Protein AF-A0A968NBU3-F1 (afdb_monomer)

Secondary structure (DSSP, 8-state):
-HHHHTTTPPPPPPPPGGG--SHHHHHHHHHHHHHHHHHHHHH--GGGGGS--S-TTTSHHHHTSSS-----HHHHHHHHHHHHHHHHHHHHHHHHHTT-------HHHHHHHH-

Sequence (115 aa):
TWFTVLRGAATPDMLEPADFADRTLIRSHWDTVEQQMREYLAALRDEMLFDKPFTEGEDKDLFFEDEDKDLFLWQVLLQVINHGTDHRAQLLRLLHDLGIETGPQDFIFYVYDNG

pLDDT: mean 89.49, std 9.75, range [60.88, 98.0]

Foldseek 3Di:
DLLCVLVVHADDDDDDVVQPPDPVSVVVVVVVVVVSVVVVVVPDDPVQQQPQSDDAQSCCVVPVDRDDPSDGNVVSVVVVVVVVLVVVVVVQVVCVVVVDDDDDDDCVVVVVVPD

Mean predicted aligned error: 4.89 Å

Structure (mmCIF, N/CA/C/O backbone):
data_AF-A0A968NBU3-F1
#
_entry.id   AF-A0A968NBU3-F1
#
loop_
_atom_site.group_PDB
_atom_site.id
_atom_site.type_symbol
_atom_site.label_atom_id
_atom_site.label_alt_id
_atom_site.label_comp_id
_atom_site.label_asym_id
_atom_site.label_entity_id
_atom_site.label_seq_id
_atom_site.pdbx_PDB_ins_code
_atom_site.Cartn_x
_atom_site.Cartn_y
_atom_site.Cartn_z
_atom_site.occupancy
_atom_site.B_iso_or_equiv
_atom_site.auth_seq_id
_atom_site.auth_comp_id
_atom_site.auth_asym_id
_atom_site.auth_atom_id
_atom_site.pdbx_PDB_model_num
ATOM 1 N N . THR A 1 1 ? -4.139 -0.934 -9.595 1.00 78.75 1 THR A N 1
ATOM 2 C CA . THR A 1 1 ? -3.458 -0.564 -8.336 1.00 78.75 1 THR A CA 1
ATOM 3 C C . THR A 1 1 ? -1.988 -0.315 -8.639 1.00 78.75 1 THR A C 1
ATOM 5 O O . THR A 1 1 ? -1.555 -0.681 -9.726 1.00 78.75 1 THR A O 1
ATOM 8 N N . TRP A 1 2 ? -1.201 0.258 -7.720 1.00 86.81 2 TRP A N 1
ATOM 9 C CA . TRP A 1 2 ? 0.251 0.450 -7.913 1.00 86.81 2 TRP A CA 1
ATOM 10 C C . TRP A 1 2 ? 0.969 -0.828 -8.386 1.00 86.81 2 TRP A C 1
ATOM 12 O O . TRP A 1 2 ? 1.722 -0.805 -9.353 1.00 86.81 2 TRP A O 1
ATOM 22 N N . PHE A 1 3 ? 0.646 -1.978 -7.785 1.00 91.31 3 PHE A N 1
ATOM 23 C CA . PHE A 1 3 ? 1.205 -3.278 -8.177 1.00 91.31 3 PHE A CA 1
ATOM 24 C C . PHE A 1 3 ? 0.707 -3.808 -9.533 1.00 91.31 3 PHE A C 1
ATOM 26 O O . PHE A 1 3 ? 1.303 -4.731 -10.080 1.00 91.31 3 PHE A O 1
ATOM 33 N N . THR A 1 4 ? -0.373 -3.267 -10.106 1.00 88.25 4 THR A N 1
ATOM 34 C CA . THR A 1 4 ? -0.741 -3.543 -11.506 1.00 88.25 4 THR A CA 1
ATOM 35 C C . THR A 1 4 ? 0.322 -2.974 -12.438 1.00 88.25 4 THR A C 1
ATOM 37 O O . THR A 1 4 ? 0.884 -3.724 -13.232 1.00 88.25 4 THR A O 1
ATOM 40 N N . VAL A 1 5 ? 0.660 -1.694 -12.268 1.00 85.12 5 VAL A N 1
ATOM 41 C CA . VAL A 1 5 ? 1.626 -1.011 -13.138 1.00 85.12 5 VAL A CA 1
ATOM 42 C C . VAL A 1 5 ? 3.044 -1.523 -12.911 1.00 85.12 5 VAL A C 1
ATOM 44 O O . VAL A 1 5 ? 3.739 -1.818 -13.872 1.00 85.12 5 VAL A O 1
ATOM 47 N N . LEU A 1 6 ? 3.443 -1.785 -11.660 1.00 90.19 6 LEU A N 1
ATOM 48 C CA . LEU A 1 6 ? 4.755 -2.385 -11.361 1.00 90.19 6 LEU A CA 1
ATOM 49 C C . LEU A 1 6 ? 4.979 -3.761 -12.016 1.00 90.19 6 LEU A C 1
ATOM 51 O O . LEU A 1 6 ? 6.117 -4.201 -12.151 1.00 90.19 6 LEU A O 1
ATOM 55 N N . ARG A 1 7 ? 3.910 -4.456 -12.419 1.00 90.00 7 ARG A N 1
ATOM 56 C CA . ARG A 1 7 ? 3.983 -5.724 -13.164 1.00 90.00 7 ARG A CA 1
ATOM 57 C C . ARG A 1 7 ? 3.969 -5.539 -14.684 1.00 90.00 7 ARG A C 1
ATOM 59 O O . ARG A 1 7 ? 3.859 -6.530 -15.401 1.00 90.00 7 ARG A O 1
ATOM 66 N N . GLY A 1 8 ? 4.055 -4.303 -15.173 1.00 86.31 8 GLY A N 1
ATOM 67 C CA . GLY A 1 8 ? 4.004 -3.965 -16.596 1.00 86.31 8 GLY A CA 1
ATOM 68 C C . GLY A 1 8 ? 2.614 -4.110 -17.218 1.00 86.31 8 GLY A C 1
ATOM 69 O O . GLY A 1 8 ? 2.498 -4.229 -18.435 1.00 86.31 8 GLY A O 1
ATOM 70 N N . ALA A 1 9 ? 1.554 -4.160 -16.405 1.00 85.50 9 ALA A N 1
ATOM 71 C CA . ALA A 1 9 ? 0.183 -4.137 -16.902 1.00 85.50 9 ALA A CA 1
ATOM 72 C C . ALA A 1 9 ? -0.332 -2.694 -16.967 1.00 85.50 9 ALA A C 1
ATOM 74 O O . ALA A 1 9 ? 0.061 -1.853 -16.160 1.00 85.50 9 ALA A O 1
ATOM 75 N N . ALA A 1 10 ? -1.248 -2.430 -17.901 1.00 81.25 10 ALA A N 1
ATOM 76 C CA . ALA A 1 10 ? -1.859 -1.115 -18.055 1.00 81.25 10 ALA A CA 1
ATOM 77 C C . ALA A 1 10 ? -2.521 -0.639 -16.753 1.00 81.25 10 ALA A C 1
ATOM 79 O O . ALA A 1 10 ? -3.078 -1.441 -15.989 1.00 81.25 10 ALA A O 1
ATOM 80 N N . THR A 1 11 ? -2.481 0.674 -16.523 1.00 78.00 11 THR A N 1
ATOM 81 C CA . THR A 1 11 ? -3.197 1.314 -15.420 1.00 78.00 11 THR A CA 1
ATOM 82 C C . THR A 1 11 ? -4.677 0.940 -15.514 1.00 78.00 11 THR A C 1
ATOM 84 O O . THR A 1 11 ? -5.287 1.147 -16.562 1.00 78.00 11 THR A O 1
ATOM 87 N N . PRO A 1 12 ? -5.260 0.326 -14.470 1.00 76.12 12 PRO A N 1
ATOM 88 C CA . PRO A 1 12 ? -6.664 -0.037 -14.511 1.00 76.12 12 PRO A CA 1
ATOM 89 C C . PRO A 1 12 ? -7.529 1.217 -14.441 1.00 76.12 12 PRO A C 1
ATOM 91 O O . PRO A 1 12 ? -7.162 2.182 -13.767 1.00 76.12 12 PRO A O 1
ATOM 94 N N . ASP A 1 13 ? -8.700 1.148 -15.070 1.00 82.75 13 ASP A N 1
ATOM 95 C CA . ASP A 1 13 ? -9.735 2.163 -14.916 1.00 82.75 13 ASP A CA 1
ATOM 96 C C . ASP A 1 13 ? -10.091 2.363 -13.436 1.00 82.75 13 ASP A C 1
ATOM 98 O O . ASP A 1 13 ? -9.922 1.478 -12.584 1.00 82.75 13 ASP A O 1
ATOM 102 N N . MET A 1 14 ? -10.596 3.556 -13.132 1.00 82.56 14 MET A N 1
ATOM 103 C CA . MET A 1 14 ? -11.079 3.878 -11.799 1.00 82.56 14 MET A CA 1
ATOM 104 C C . MET A 1 14 ? -12.212 2.925 -11.410 1.00 82.56 14 MET A C 1
ATOM 106 O O . MET A 1 14 ? -13.152 2.705 -12.169 1.00 82.56 14 MET A O 1
ATOM 110 N N . LEU A 1 15 ? -12.096 2.342 -10.217 1.00 87.06 15 LEU A N 1
ATOM 111 C CA . LEU A 1 15 ? -13.101 1.431 -9.684 1.00 87.06 15 LEU A CA 1
ATOM 112 C C . LEU A 1 15 ? -14.381 2.200 -9.353 1.00 87.06 15 LEU A C 1
ATOM 114 O O . LEU A 1 15 ? -14.343 3.165 -8.588 1.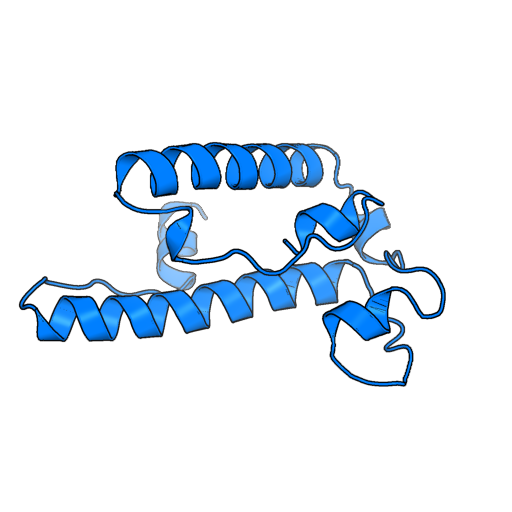00 87.06 15 LEU A O 1
ATOM 118 N N . GLU A 1 16 ? -15.513 1.729 -9.867 1.00 90.19 16 GLU A N 1
ATOM 119 C CA . GLU A 1 16 ? -16.816 2.314 -9.575 1.00 90.19 16 GLU A CA 1
ATOM 120 C C . GLU A 1 16 ? -17.381 1.728 -8.272 1.00 90.19 16 GLU A C 1
ATOM 122 O O . GLU A 1 16 ? -17.520 0.507 -8.154 1.00 90.19 16 GLU A O 1
ATOM 127 N N . PRO A 1 17 ? -17.772 2.550 -7.277 1.00 88.94 17 PRO A N 1
ATOM 128 C CA . PRO A 1 17 ? -18.346 2.044 -6.028 1.00 88.94 17 PRO A CA 1
ATOM 129 C C . PRO A 1 17 ? -19.577 1.148 -6.232 1.00 88.94 17 PRO A C 1
ATOM 131 O O . PRO A 1 17 ? -19.842 0.266 -5.416 1.00 88.94 17 PRO A O 1
ATOM 134 N N . ALA A 1 18 ? -20.318 1.354 -7.327 1.00 90.69 18 ALA A N 1
ATOM 135 C CA . ALA A 1 18 ? -21.482 0.553 -7.697 1.00 90.69 18 ALA A CA 1
ATOM 136 C C . ALA A 1 18 ? -21.152 -0.930 -7.960 1.00 90.69 18 ALA A C 1
ATOM 138 O O . ALA A 1 18 ? -22.023 -1.779 -7.767 1.00 90.69 18 ALA A O 1
ATOM 139 N N . ASP A 1 19 ? -19.906 -1.252 -8.320 1.00 90.12 19 ASP A N 1
ATOM 140 C CA . ASP A 1 19 ? -19.454 -2.630 -8.548 1.00 90.12 19 ASP A CA 1
ATOM 141 C C . ASP A 1 19 ? -19.214 -3.398 -7.233 1.00 90.12 19 ASP A C 1
ATOM 143 O O . ASP A 1 19 ? -19.069 -4.622 -7.223 1.00 90.12 19 ASP A O 1
ATOM 147 N N . PHE A 1 20 ? -19.219 -2.694 -6.096 1.00 92.31 20 PHE A N 1
ATOM 148 C CA . PHE A 1 20 ? -18.896 -3.222 -4.771 1.00 92.31 20 PHE A CA 1
ATOM 149 C C . PHE A 1 20 ? -20.069 -3.057 -3.802 1.00 92.31 20 PHE A C 1
ATOM 151 O O . PHE A 1 20 ? -19.959 -2.433 -2.746 1.00 92.31 20 PHE A O 1
ATOM 158 N N . ALA A 1 21 ? -21.210 -3.644 -4.165 1.00 91.75 21 ALA A N 1
ATOM 159 C CA . ALA A 1 21 ? -22.471 -3.486 -3.439 1.00 91.75 21 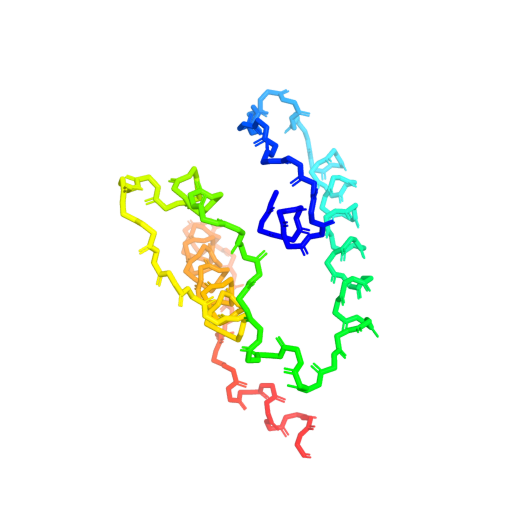ALA A CA 1
ATOM 160 C C . ALA A 1 21 ? -22.464 -4.046 -2.001 1.00 91.75 21 ALA A C 1
ATOM 162 O O . ALA A 1 21 ? -23.313 -3.669 -1.192 1.00 91.75 21 ALA A O 1
ATOM 163 N N . ASP A 1 22 ? -21.534 -4.948 -1.670 1.00 94.31 22 ASP A N 1
ATOM 164 C CA . ASP A 1 22 ? -21.437 -5.538 -0.339 1.00 94.31 22 ASP A CA 1
ATOM 165 C C . ASP A 1 22 ? -20.002 -5.894 0.085 1.00 94.31 22 ASP A C 1
ATOM 167 O O . ASP A 1 22 ? -19.037 -5.863 -0.684 1.00 94.31 22 ASP A O 1
ATOM 171 N N . ARG A 1 23 ? -19.871 -6.269 1.362 1.00 94.50 23 ARG A N 1
ATOM 172 C CA . ARG A 1 23 ? -18.599 -6.656 1.981 1.00 94.50 23 ARG A CA 1
ATOM 173 C C . ARG A 1 23 ? -17.963 -7.895 1.340 1.00 94.50 23 ARG A C 1
ATOM 175 O O . ARG A 1 23 ? -16.738 -8.003 1.354 1.00 94.50 23 ARG A O 1
ATOM 182 N N . THR A 1 24 ? -18.755 -8.834 0.828 1.00 96.19 24 THR A N 1
ATOM 183 C CA . THR A 1 24 ? -18.253 -10.070 0.210 1.00 96.19 24 THR A CA 1
ATOM 184 C C . THR A 1 24 ? -17.544 -9.751 -1.099 1.00 96.19 24 THR A C 1
ATOM 186 O O . THR A 1 24 ? -16.423 -10.214 -1.310 1.00 96.19 24 THR A O 1
ATOM 189 N N . LEU A 1 25 ? -18.148 -8.902 -1.933 1.00 95.19 25 LEU A N 1
ATOM 190 C CA . LEU A 1 25 ? -17.544 -8.428 -3.178 1.00 95.19 25 LEU A CA 1
ATOM 191 C C . LEU A 1 25 ? -16.261 -7.634 -2.906 1.00 95.19 25 LEU A C 1
ATOM 193 O O . LEU A 1 25 ? -15.232 -7.903 -3.527 1.00 95.19 25 LEU A O 1
ATOM 197 N N . ILE A 1 26 ? -16.280 -6.739 -1.910 1.00 94.50 26 ILE A N 1
ATOM 198 C CA . ILE A 1 26 ? -15.084 -5.990 -1.486 1.00 94.50 26 ILE A CA 1
ATOM 199 C C . ILE A 1 26 ? -13.966 -6.946 -1.053 1.00 94.50 26 ILE A C 1
ATOM 201 O O . ILE A 1 26 ? -12.827 -6.804 -1.497 1.00 94.50 26 ILE A O 1
ATOM 205 N N . ARG A 1 27 ? -14.269 -7.940 -0.205 1.00 96.31 27 ARG A N 1
ATOM 206 C CA . ARG A 1 27 ? -13.264 -8.898 0.281 1.00 96.31 27 ARG A CA 1
ATOM 207 C C . ARG A 1 27 ? -12.689 -9.740 -0.854 1.00 96.31 27 ARG A C 1
ATOM 209 O O . ARG A 1 27 ? -11.473 -9.857 -0.925 1.00 96.31 27 ARG A O 1
ATOM 216 N N . SER A 1 28 ? -13.530 -10.261 -1.748 1.00 95.75 28 SER A N 1
ATOM 217 C CA . SER A 1 28 ? -13.083 -11.079 -2.883 1.00 95.75 28 SER A CA 1
ATOM 218 C C . SER A 1 28 ? -12.179 -10.298 -3.841 1.00 95.75 28 SER A C 1
ATOM 220 O O . SER A 1 28 ? -11.200 -10.840 -4.359 1.00 95.75 28 SER A O 1
ATOM 222 N N . HIS A 1 29 ? -12.488 -9.024 -4.088 1.00 93.94 29 HIS A N 1
ATOM 223 C CA . HIS A 1 29 ? -11.621 -8.165 -4.887 1.00 93.94 29 HIS A CA 1
ATOM 224 C C . HIS A 1 29 ? -10.299 -7.889 -4.168 1.00 93.94 29 HIS A C 1
ATOM 226 O O . HIS A 1 29 ? -9.227 -8.019 -4.761 1.00 93.94 29 HIS A O 1
ATOM 232 N N . TRP A 1 30 ? -10.360 -7.578 -2.872 1.00 94.50 30 TRP A N 1
ATOM 233 C CA . TRP A 1 30 ? -9.169 -7.344 -2.067 1.00 94.50 30 TRP A CA 1
ATOM 234 C C . TRP A 1 30 ? -8.269 -8.588 -1.961 1.00 94.50 30 TRP A C 1
ATOM 236 O O . TRP A 1 30 ? -7.057 -8.441 -2.059 1.00 94.50 30 TRP A O 1
ATOM 246 N N . ASP A 1 31 ? -8.823 -9.805 -1.881 1.00 97.06 31 ASP A N 1
ATOM 247 C CA . ASP A 1 31 ? -8.053 -11.062 -1.949 1.00 97.06 31 ASP A CA 1
ATOM 248 C C . ASP A 1 31 ? -7.225 -11.149 -3.236 1.00 97.06 31 ASP A C 1
ATOM 250 O O . ASP A 1 31 ? -6.055 -11.530 -3.215 1.00 97.06 31 ASP A O 1
ATOM 254 N N . THR A 1 32 ? -7.818 -10.739 -4.360 1.00 94.19 32 THR A N 1
ATOM 255 C CA . THR A 1 32 ? -7.130 -10.713 -5.654 1.00 94.19 32 THR A CA 1
ATOM 256 C C . THR A 1 32 ? -6.005 -9.680 -5.649 1.00 94.19 32 THR A C 1
ATOM 258 O O . THR A 1 32 ? -4.879 -9.998 -6.027 1.00 94.19 32 THR A O 1
ATOM 261 N N . VAL A 1 33 ? -6.275 -8.454 -5.190 1.00 93.38 33 VAL A N 1
ATOM 262 C CA . VAL A 1 33 ? -5.265 -7.384 -5.095 1.00 93.38 33 VAL A CA 1
ATOM 263 C C . VAL A 1 33 ? -4.108 -7.789 -4.176 1.00 93.38 33 VAL A C 1
ATOM 265 O O . VAL A 1 33 ? -2.942 -7.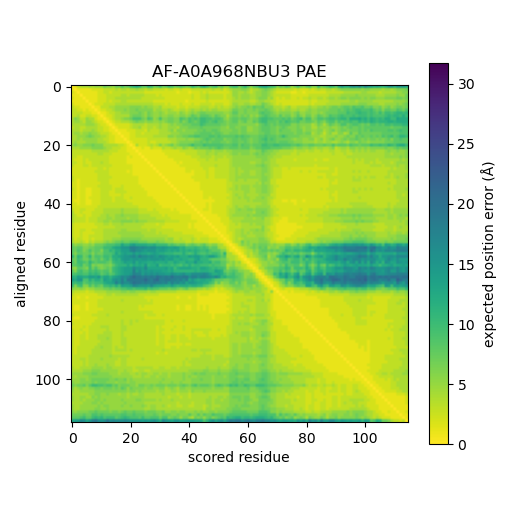585 -4.517 1.00 93.38 33 VAL A O 1
ATOM 268 N N . GLU A 1 34 ? -4.418 -8.390 -3.030 1.00 95.88 34 GLU A N 1
ATOM 269 C CA . GLU A 1 34 ? -3.441 -8.844 -2.047 1.00 95.88 34 GLU A CA 1
ATOM 270 C C . GLU A 1 34 ? -2.555 -9.963 -2.607 1.00 95.88 34 GLU A C 1
ATOM 272 O O . GLU A 1 34 ? -1.331 -9.885 -2.494 1.00 95.88 34 GLU A O 1
ATOM 277 N N . GLN A 1 35 ? -3.148 -10.971 -3.250 1.00 96.12 35 GLN A N 1
ATOM 278 C CA . GLN A 1 35 ? -2.407 -12.068 -3.874 1.00 96.12 35 GLN A CA 1
ATOM 279 C C . GLN A 1 35 ? -1.419 -11.542 -4.922 1.00 96.12 35 GLN A C 1
ATOM 281 O O . GLN A 1 35 ? -0.234 -11.869 -4.899 1.00 96.12 35 GLN A O 1
ATOM 286 N N . GLN A 1 36 ? -1.893 -10.652 -5.787 1.00 94.62 36 GLN A N 1
ATOM 287 C CA . GLN A 1 36 ? -1.103 -10.017 -6.834 1.00 94.62 36 GLN A CA 1
ATOM 288 C C . GLN A 1 36 ? 0.080 -9.199 -6.294 1.00 94.62 36 GLN A C 1
ATOM 290 O O . GLN A 1 36 ? 1.179 -9.241 -6.851 1.00 94.62 36 GLN A O 1
ATOM 295 N N . MET A 1 37 ? -0.137 -8.463 -5.202 1.00 95.94 37 MET A N 1
ATOM 296 C CA . MET A 1 37 ? 0.919 -7.743 -4.493 1.00 95.94 37 MET A CA 1
ATOM 297 C C . MET A 1 37 ? 1.952 -8.715 -3.908 1.00 95.94 37 MET A C 1
ATOM 299 O O . MET A 1 37 ? 3.154 -8.517 -4.078 1.00 95.94 37 MET A O 1
ATOM 303 N N . ARG A 1 38 ? 1.499 -9.781 -3.236 1.00 96.38 38 ARG A N 1
ATOM 304 C CA . ARG A 1 38 ? 2.377 -10.782 -2.609 1.00 96.38 38 ARG A CA 1
ATOM 305 C C . ARG A 1 38 ? 3.236 -11.521 -3.631 1.00 96.38 38 ARG A C 1
ATOM 307 O O . ARG A 1 38 ? 4.415 -11.731 -3.370 1.00 96.38 38 ARG A O 1
ATOM 314 N N . GLU A 1 39 ? 2.677 -11.869 -4.786 1.00 96.44 39 GLU A N 1
ATOM 315 C CA . GLU A 1 39 ? 3.414 -12.497 -5.890 1.00 96.44 39 GLU A CA 1
ATOM 316 C C . GLU A 1 39 ? 4.556 -11.615 -6.395 1.00 96.44 39 GLU A C 1
ATOM 318 O O . GLU A 1 39 ? 5.671 -12.100 -6.576 1.00 96.44 39 GLU A O 1
ATOM 323 N N . TYR A 1 40 ? 4.302 -10.315 -6.574 1.00 96.06 40 TYR A N 1
ATOM 324 C CA . TYR A 1 40 ? 5.345 -9.374 -6.976 1.00 96.06 40 TYR A CA 1
ATOM 325 C C . TYR A 1 40 ? 6.447 -9.270 -5.917 1.00 96.06 40 TYR A C 1
ATOM 327 O O . TYR A 1 40 ? 7.627 -9.397 -6.235 1.00 96.06 40 TYR A O 1
ATOM 335 N N . LEU A 1 41 ? 6.065 -9.079 -4.649 1.00 96.38 41 LEU A N 1
ATOM 336 C CA . LEU A 1 41 ? 7.019 -8.940 -3.547 1.00 96.38 41 LEU A CA 1
ATOM 337 C C . LEU A 1 41 ? 7.871 -10.202 -3.354 1.00 96.38 41 LEU A C 1
ATOM 339 O O . LEU A 1 41 ? 9.050 -10.090 -3.042 1.00 96.38 41 LEU A O 1
ATOM 343 N N . ALA A 1 42 ? 7.311 -11.392 -3.584 1.00 97.56 42 ALA A N 1
ATOM 344 C CA . ALA A 1 42 ? 8.044 -12.654 -3.485 1.00 97.56 42 ALA A CA 1
ATOM 345 C C . ALA A 1 42 ? 9.135 -12.820 -4.561 1.00 97.56 42 ALA A C 1
ATOM 347 O O . ALA A 1 42 ? 10.077 -13.584 -4.358 1.00 97.56 42 ALA A O 1
ATOM 348 N N . ALA A 1 43 ? 9.013 -12.130 -5.698 1.00 96.06 43 ALA A N 1
ATOM 349 C CA . ALA A 1 43 ? 9.995 -12.154 -6.783 1.00 96.06 43 ALA A CA 1
ATOM 350 C C . ALA A 1 43 ? 11.019 -11.003 -6.712 1.00 96.06 43 ALA A C 1
ATOM 352 O O . ALA A 1 43 ? 11.970 -10.978 -7.504 1.00 96.06 43 ALA A O 1
ATOM 353 N N . LEU A 1 44 ? 10.816 -10.052 -5.794 1.00 96.75 44 LEU A N 1
ATOM 354 C CA . LEU A 1 44 ? 11.641 -8.860 -5.644 1.00 96.75 44 LEU A CA 1
ATOM 355 C C . LEU A 1 44 ? 13.032 -9.220 -5.096 1.00 96.75 44 LEU A C 1
ATOM 357 O O . LEU A 1 44 ? 13.160 -10.044 -4.192 1.00 96.75 44 LEU A O 1
ATOM 361 N N . ARG A 1 45 ? 14.075 -8.593 -5.647 1.00 96.75 45 ARG A N 1
ATOM 362 C CA . ARG A 1 45 ? 15.470 -8.720 -5.195 1.00 96.75 45 ARG A CA 1
ATOM 363 C C . ARG A 1 45 ? 16.027 -7.347 -4.842 1.00 96.75 45 ARG A C 1
ATOM 365 O O . ARG A 1 45 ? 15.588 -6.354 -5.419 1.00 96.75 45 ARG A O 1
ATOM 372 N N . ASP A 1 46 ? 17.009 -7.305 -3.951 1.00 97.62 46 ASP A N 1
ATOM 373 C CA . ASP A 1 46 ? 17.581 -6.059 -3.432 1.00 97.62 46 ASP A CA 1
ATOM 374 C C . ASP A 1 46 ? 18.110 -5.143 -4.540 1.00 97.62 46 ASP A C 1
ATOM 376 O O . ASP A 1 46 ? 17.922 -3.930 -4.481 1.00 97.62 46 ASP A O 1
ATOM 380 N N . GLU A 1 47 ? 18.716 -5.699 -5.591 1.00 97.62 47 GLU A N 1
ATOM 381 C CA . GLU A 1 47 ? 19.261 -4.897 -6.689 1.00 97.62 47 GLU A CA 1
ATOM 382 C C . GLU A 1 47 ? 18.159 -4.176 -7.475 1.00 97.62 47 GLU A C 1
ATOM 384 O O . GLU A 1 47 ? 18.374 -3.062 -7.947 1.00 97.62 47 GLU A O 1
ATOM 389 N N . MET A 1 48 ? 16.961 -4.770 -7.549 1.00 96.00 48 MET A N 1
ATOM 390 C CA . MET A 1 48 ? 15.821 -4.193 -8.267 1.00 96.00 48 MET A CA 1
ATOM 391 C C . MET A 1 48 ? 15.289 -2.930 -7.593 1.00 96.00 48 MET A C 1
ATOM 393 O O . MET A 1 48 ? 14.605 -2.131 -8.225 1.00 96.00 48 MET A O 1
ATOM 397 N N . LEU A 1 49 ? 15.587 -2.721 -6.308 1.00 96.88 49 LEU A N 1
ATOM 398 C CA . LEU A 1 49 ? 15.151 -1.532 -5.577 1.00 96.88 49 LEU A CA 1
ATOM 399 C C . LEU A 1 49 ? 15.684 -0.238 -6.205 1.00 96.88 49 LEU A C 1
ATOM 401 O O . LEU A 1 49 ? 15.047 0.806 -6.061 1.0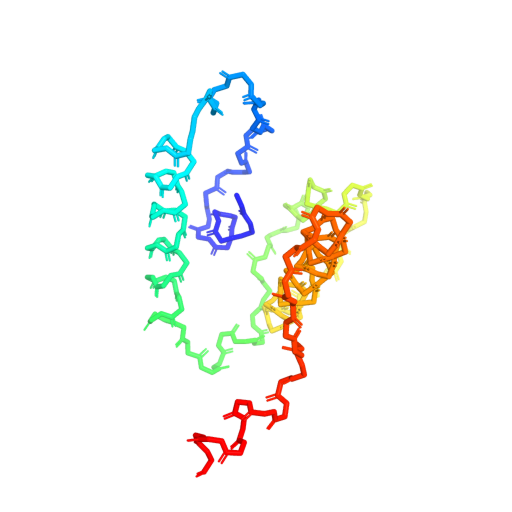0 96.88 49 LEU A O 1
ATOM 405 N N . PHE A 1 50 ? 16.814 -0.320 -6.910 1.00 96.56 50 PHE A N 1
ATOM 406 C CA . PHE A 1 50 ? 17.453 0.791 -7.614 1.00 96.56 50 PHE A CA 1
ATOM 407 C C . PHE A 1 50 ? 17.107 0.844 -9.109 1.00 96.56 50 PHE A C 1
ATOM 409 O O . PHE A 1 50 ? 17.617 1.717 -9.813 1.00 96.56 50 PHE A O 1
ATOM 416 N N . ASP A 1 51 ? 16.237 -0.046 -9.593 1.00 94.56 51 ASP A N 1
ATOM 417 C CA . ASP A 1 51 ? 15.680 0.049 -10.939 1.00 94.56 51 ASP A CA 1
ATOM 418 C C . ASP A 1 51 ? 14.635 1.170 -11.005 1.00 94.56 51 ASP A C 1
ATOM 420 O O . ASP A 1 51 ? 14.007 1.538 -10.004 1.00 94.56 51 ASP A O 1
ATOM 424 N N . LYS A 1 52 ? 14.432 1.692 -12.215 1.00 91.25 52 LYS A N 1
ATOM 425 C CA . LYS A 1 52 ? 13.360 2.636 -12.543 1.00 91.25 52 LYS A CA 1
ATOM 426 C C . LYS A 1 52 ? 12.206 1.838 -13.148 1.00 91.25 52 LYS A C 1
ATOM 428 O O . LYS A 1 52 ? 12.360 1.327 -14.257 1.00 91.25 52 LYS A O 1
ATOM 433 N N . PRO A 1 53 ? 11.096 1.639 -12.415 1.00 88.12 53 PRO A N 1
ATOM 434 C CA . PRO A 1 53 ? 10.078 0.667 -12.799 1.00 88.12 53 PRO A CA 1
ATOM 435 C C . PRO A 1 53 ? 9.124 1.175 -13.886 1.00 88.12 53 PRO A C 1
ATOM 437 O O . PRO A 1 53 ? 8.328 0.388 -14.387 1.00 88.12 53 PRO A O 1
ATOM 440 N N . PHE A 1 54 ? 9.188 2.462 -14.229 1.00 85.12 54 PHE A N 1
ATOM 441 C CA . PHE A 1 54 ? 8.358 3.091 -15.250 1.00 85.12 54 PHE A CA 1
ATOM 442 C C . PHE A 1 54 ? 9.235 3.476 -16.439 1.00 85.12 54 PHE A C 1
ATOM 444 O O . PHE A 1 54 ? 10.338 3.997 -16.254 1.00 85.12 54 PHE A O 1
ATOM 451 N N . THR A 1 55 ? 8.772 3.192 -17.656 1.00 75.81 55 THR A N 1
ATOM 452 C CA . THR A 1 55 ? 9.392 3.758 -18.859 1.00 75.81 55 THR A CA 1
ATOM 453 C C . THR A 1 55 ? 8.989 5.226 -19.018 1.00 75.81 55 THR A C 1
ATOM 455 O O . THR A 1 55 ? 8.041 5.682 -18.379 1.00 75.81 55 THR A O 1
ATOM 458 N N . GLU A 1 56 ? 9.730 5.977 -19.840 1.00 69.00 56 GLU A N 1
ATOM 459 C CA . GLU A 1 56 ? 9.558 7.429 -19.978 1.00 69.00 56 GLU A CA 1
ATOM 460 C C . GLU A 1 56 ? 8.092 7.801 -20.263 1.00 69.00 56 GLU A C 1
ATOM 462 O O . GLU A 1 56 ? 7.546 7.504 -21.328 1.00 69.00 56 GLU A O 1
ATOM 467 N N . GLY A 1 57 ? 7.458 8.459 -19.290 1.00 66.75 57 GLY A N 1
ATOM 468 C CA . GLY A 1 57 ? 6.076 8.924 -19.364 1.00 66.75 57 GLY A CA 1
ATOM 469 C C . GLY A 1 57 ? 4.980 7.947 -18.921 1.00 66.75 57 GLY A C 1
ATOM 470 O O . GLY A 1 57 ? 3.824 8.363 -18.909 1.00 66.75 57 GLY A O 1
ATOM 471 N N . GLU A 1 58 ? 5.288 6.707 -18.522 1.00 70.44 58 GLU A N 1
ATOM 472 C CA . GLU A 1 58 ? 4.292 5.780 -17.937 1.00 70.44 58 GLU A CA 1
ATOM 473 C C . GLU A 1 58 ? 3.850 6.188 -16.525 1.00 70.44 58 GLU A C 1
ATOM 475 O O . GLU A 1 58 ? 2.786 5.792 -16.049 1.00 70.44 58 GLU A O 1
ATOM 480 N N . ASP A 1 59 ? 4.660 6.986 -15.841 1.00 66.62 59 ASP A N 1
ATOM 481 C CA . ASP A 1 59 ? 4.386 7.477 -14.499 1.00 66.62 59 ASP A CA 1
ATOM 482 C C . ASP A 1 59 ? 3.438 8.690 -14.481 1.00 66.62 59 ASP A C 1
ATOM 484 O O . ASP A 1 59 ? 2.781 8.949 -13.472 1.00 66.62 59 ASP A O 1
ATOM 488 N N . LYS A 1 60 ? 3.278 9.392 -15.605 1.00 68.38 60 LYS A N 1
ATOM 489 C CA . LYS A 1 60 ? 2.411 10.580 -15.722 1.00 68.38 60 LYS A CA 1
ATOM 490 C C . LYS A 1 60 ? 0.960 10.293 -15.345 1.00 68.38 60 LYS A C 1
ATOM 492 O O . LYS A 1 60 ? 0.344 11.059 -14.602 1.00 68.38 60 LYS A O 1
ATOM 497 N N . ASP A 1 61 ? 0.449 9.143 -15.779 1.00 66.50 61 ASP A N 1
ATOM 498 C CA . ASP A 1 61 ? -0.911 8.691 -15.466 1.00 66.50 61 ASP A CA 1
ATOM 499 C C . ASP A 1 61 ? -1.076 8.304 -13.985 1.00 66.50 61 ASP A C 1
ATOM 501 O O . ASP A 1 61 ? -2.190 8.304 -13.461 1.00 66.50 61 ASP A O 1
ATOM 505 N N . LEU A 1 62 ? 0.021 7.982 -13.291 1.00 71.12 62 LEU A N 1
ATOM 506 C CA . LEU A 1 62 ? 0.012 7.651 -11.864 1.00 71.12 62 LEU A CA 1
ATOM 507 C C . LEU A 1 62 ? 0.079 8.891 -10.971 1.00 71.12 62 LEU A C 1
ATOM 509 O O . LEU A 1 62 ? -0.480 8.880 -9.872 1.00 71.12 62 LEU A O 1
ATOM 513 N N . PHE A 1 63 ? 0.772 9.938 -11.421 1.00 69.25 63 PHE A N 1
ATOM 514 C CA . PHE A 1 63 ? 1.045 11.130 -10.618 1.00 69.25 63 PHE A CA 1
ATOM 515 C C . PHE A 1 63 ? 0.198 12.349 -10.999 1.00 69.25 63 PHE A C 1
ATOM 517 O O . PHE A 1 63 ? 0.262 13.350 -10.292 1.00 69.25 63 PHE A O 1
ATOM 524 N N . PHE A 1 64 ? -0.628 12.263 -12.050 1.00 63.97 64 PHE A N 1
ATOM 525 C CA . PHE A 1 64 ? -1.420 13.387 -12.575 1.00 63.97 64 PHE A CA 1
ATOM 526 C C . PHE A 1 64 ? -0.560 14.631 -12.865 1.00 63.97 64 PHE A C 1
ATOM 528 O O . PHE A 1 64 ? -1.011 15.767 -12.707 1.00 63.97 64 PHE A O 1
ATOM 535 N N . GLU A 1 65 ? 0.689 14.414 -13.278 1.00 64.75 65 GLU A N 1
ATOM 536 C CA . GLU A 1 65 ? 1.660 15.456 -13.602 1.00 64.75 65 GLU A CA 1
ATOM 537 C C . GLU A 1 65 ? 2.349 15.142 -14.938 1.00 64.75 65 GLU A C 1
ATOM 539 O O . GLU A 1 65 ? 2.612 13.986 -15.258 1.00 64.75 65 GLU A O 1
ATOM 544 N N . ASP A 1 66 ? 2.657 16.182 -15.720 1.00 60.91 66 ASP A N 1
ATOM 545 C CA . ASP A 1 66 ? 3.194 16.052 -17.087 1.00 60.91 66 ASP A CA 1
ATOM 546 C C . ASP A 1 66 ? 4.708 15.748 -17.147 1.00 60.91 66 ASP A C 1
ATOM 548 O O . ASP A 1 66 ? 5.260 15.523 -18.233 1.00 60.91 66 ASP A O 1
ATOM 552 N N . GLU A 1 67 ? 5.388 15.736 -15.999 1.00 60.88 67 GLU A N 1
ATOM 553 C CA . GLU A 1 67 ? 6.827 15.492 -15.872 1.00 60.88 67 GLU A CA 1
ATOM 554 C C . GLU A 1 67 ? 7.112 14.064 -15.407 1.00 60.88 67 GLU A C 1
ATOM 556 O O . GLU A 1 67 ? 6.557 13.629 -14.399 1.00 60.88 67 GLU A O 1
ATOM 561 N N . ASP A 1 68 ? 8.032 13.389 -16.101 1.00 68.31 68 ASP A N 1
ATOM 562 C CA . ASP A 1 68 ? 8.621 12.129 -15.636 1.00 68.31 68 ASP A CA 1
ATOM 563 C C . ASP A 1 68 ? 9.380 12.380 -14.324 1.00 68.31 68 ASP A C 1
ATOM 565 O O . ASP A 1 68 ? 10.203 13.300 -14.223 1.00 68.31 68 ASP A O 1
ATOM 569 N N . LYS A 1 69 ? 9.056 11.597 -13.297 1.00 74.19 69 LY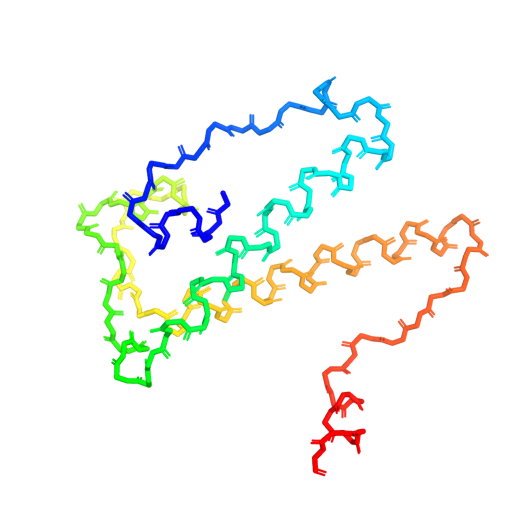S A N 1
ATOM 570 C CA . LYS A 1 69 ? 9.572 11.743 -11.935 1.00 74.19 69 LYS A CA 1
ATOM 571 C C . LYS A 1 69 ? 10.803 10.893 -11.659 1.00 74.19 69 LYS A C 1
ATOM 573 O O . LYS A 1 69 ? 11.365 11.016 -10.570 1.00 74.19 69 LYS A O 1
ATOM 578 N N . ASP A 1 70 ? 11.242 10.083 -12.622 1.00 84.06 70 ASP A N 1
ATOM 579 C CA . ASP A 1 70 ? 12.496 9.330 -12.590 1.00 84.06 70 ASP A CA 1
ATOM 580 C C . ASP A 1 70 ? 12.697 8.519 -11.292 1.00 84.06 70 ASP A C 1
ATOM 582 O O . ASP A 1 70 ? 13.782 8.480 -10.702 1.00 84.06 70 ASP A O 1
ATOM 586 N N . LEU A 1 71 ? 11.612 7.911 -10.798 1.00 89.31 71 LEU A N 1
ATOM 587 C CA . LEU A 1 71 ? 11.561 7.299 -9.469 1.00 89.31 71 LEU A CA 1
ATOM 588 C C . LEU A 1 71 ? 12.265 5.942 -9.423 1.00 89.31 71 LEU A C 1
ATOM 590 O O . LEU A 1 71 ? 12.070 5.083 -10.282 1.00 89.31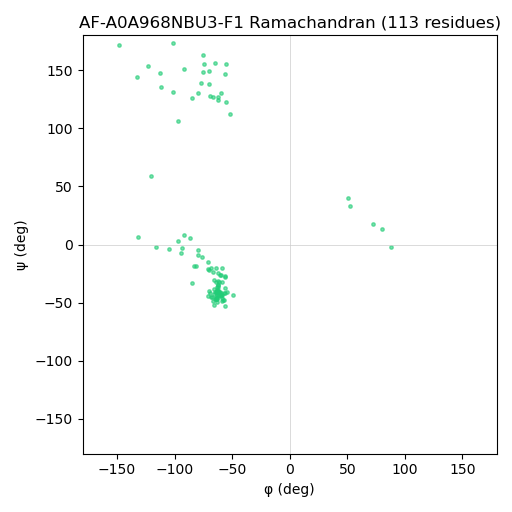 71 LEU A O 1
ATOM 594 N N . PHE A 1 72 ? 13.000 5.700 -8.339 1.00 94.19 72 PHE A N 1
ATOM 595 C CA . PHE A 1 72 ? 13.484 4.366 -7.998 1.00 94.19 72 PHE A CA 1
ATOM 596 C C . PHE A 1 72 ? 12.360 3.501 -7.429 1.00 94.19 72 PHE A C 1
ATOM 598 O O . PHE A 1 72 ? 11.491 3.985 -6.696 1.00 94.19 72 PHE A O 1
ATOM 605 N N . LEU A 1 73 ? 12.418 2.193 -7.675 1.00 95.06 73 LEU A N 1
ATOM 606 C CA . LEU A 1 73 ? 11.414 1.246 -7.191 1.00 95.06 73 LEU A CA 1
ATOM 607 C C . LEU A 1 73 ? 11.201 1.329 -5.671 1.00 95.06 73 LEU A C 1
ATOM 609 O O . LEU A 1 73 ? 10.057 1.313 -5.213 1.00 95.06 73 LEU A O 1
ATOM 613 N N . TRP A 1 74 ? 12.263 1.483 -4.874 1.00 96.81 74 TRP A N 1
ATOM 614 C CA . TRP A 1 74 ? 12.108 1.619 -3.420 1.00 96.81 74 TRP A CA 1
ATOM 615 C C . TRP A 1 74 ? 11.289 2.856 -3.016 1.00 96.81 74 TRP A C 1
ATOM 617 O O . TRP A 1 74 ? 10.559 2.800 -2.026 1.00 96.81 74 TRP A O 1
ATOM 627 N N . GLN A 1 75 ? 11.364 3.953 -3.779 1.00 94.88 75 GLN A N 1
ATOM 628 C CA . GLN A 1 75 ? 10.592 5.173 -3.515 1.00 94.88 75 GLN A CA 1
ATOM 629 C C . GLN A 1 75 ? 9.107 4.930 -3.774 1.00 94.88 75 GLN A C 1
ATOM 631 O O . GLN A 1 75 ? 8.269 5.323 -2.964 1.00 94.88 75 GLN A O 1
ATOM 636 N N . VAL A 1 76 ? 8.787 4.217 -4.857 1.00 93.00 76 VAL A N 1
ATOM 637 C CA . VAL A 1 76 ? 7.412 3.824 -5.189 1.00 93.00 76 VAL A CA 1
ATOM 638 C C . VAL A 1 76 ? 6.838 2.906 -4.108 1.00 93.00 76 VAL A C 1
ATOM 640 O O . VAL A 1 76 ? 5.731 3.132 -3.625 1.00 93.00 76 VAL A O 1
ATOM 643 N N . LEU A 1 77 ? 7.597 1.900 -3.663 1.00 95.75 77 LEU A N 1
ATOM 644 C CA . LEU A 1 77 ? 7.158 0.993 -2.597 1.00 95.75 77 LEU A CA 1
ATOM 645 C C . LEU A 1 77 ? 6.936 1.734 -1.269 1.00 95.75 77 LEU A C 1
ATOM 647 O O . LEU A 1 77 ? 5.934 1.495 -0.591 1.00 95.75 77 LEU A O 1
ATOM 651 N N . LEU A 1 7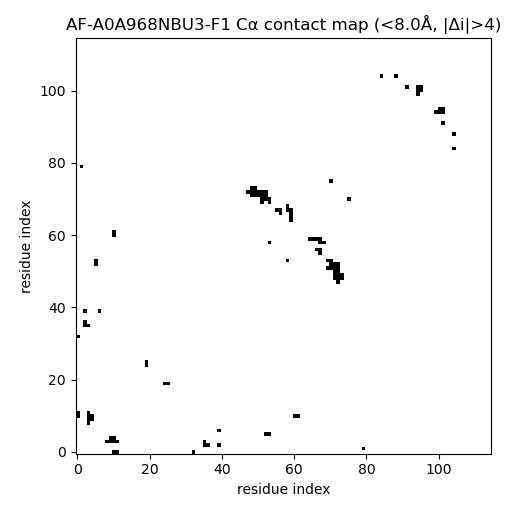8 ? 7.820 2.673 -0.918 1.00 95.75 78 LEU A N 1
ATOM 652 C CA . LEU A 1 78 ? 7.658 3.507 0.272 1.00 95.75 78 LEU A CA 1
ATOM 653 C C . LEU A 1 78 ? 6.414 4.405 0.175 1.00 95.75 78 LEU A C 1
ATOM 655 O O . LEU A 1 78 ? 5.662 4.520 1.145 1.00 95.75 78 LEU A O 1
ATOM 659 N N . GLN A 1 79 ? 6.153 4.990 -0.997 1.00 92.56 79 GLN A N 1
ATOM 660 C CA . GLN A 1 79 ? 4.939 5.764 -1.255 1.00 92.56 79 GLN A CA 1
ATOM 661 C C . GLN A 1 79 ? 3.675 4.923 -1.038 1.00 92.56 79 GLN A C 1
ATOM 663 O O . GLN A 1 79 ? 2.738 5.392 -0.393 1.00 92.56 79 GLN A O 1
ATOM 668 N N . VAL A 1 80 ? 3.645 3.670 -1.507 1.00 93.12 80 VAL A N 1
ATOM 669 C CA . VAL A 1 80 ? 2.500 2.766 -1.294 1.00 93.12 80 VAL A CA 1
ATOM 670 C C . VAL A 1 80 ? 2.240 2.529 0.197 1.00 93.12 80 VAL A C 1
ATOM 672 O O . VAL A 1 80 ? 1.085 2.559 0.628 1.00 93.12 80 VAL A O 1
ATOM 675 N N . ILE A 1 81 ? 3.294 2.335 0.997 1.00 94.19 81 ILE A N 1
ATOM 676 C CA . ILE A 1 81 ? 3.182 2.155 2.454 1.00 94.19 81 ILE A CA 1
ATOM 677 C C . ILE A 1 81 ? 2.605 3.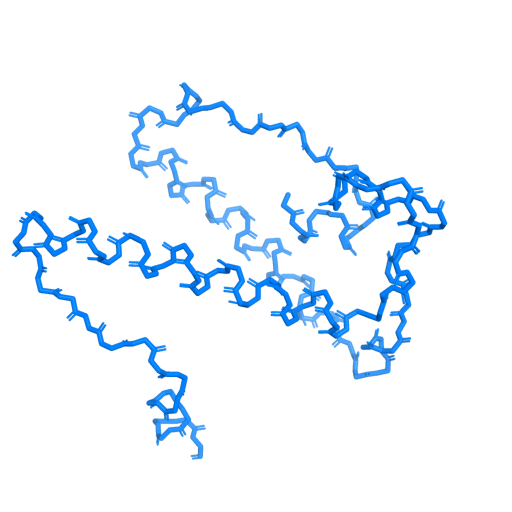414 3.114 1.00 94.19 81 ILE A C 1
ATOM 679 O O . ILE A 1 81 ? 1.671 3.323 3.916 1.00 94.19 81 ILE A O 1
ATOM 683 N N . ASN A 1 82 ? 3.128 4.588 2.759 1.00 94.44 82 ASN A N 1
ATOM 684 C CA . ASN A 1 82 ? 2.673 5.860 3.318 1.00 94.44 82 ASN A CA 1
ATOM 685 C C . ASN A 1 82 ? 1.213 6.150 2.949 1.00 94.44 82 ASN A C 1
ATOM 687 O O . ASN A 1 82 ? 0.403 6.442 3.827 1.00 94.44 82 ASN A O 1
ATOM 691 N N . HIS A 1 83 ? 0.851 5.981 1.677 1.00 92.31 83 HIS A N 1
ATOM 692 C CA . HIS A 1 83 ? -0.516 6.176 1.195 1.00 92.31 83 HIS A CA 1
ATOM 693 C C . HIS A 1 83 ? -1.507 5.205 1.859 1.00 92.31 83 HIS A C 1
ATOM 695 O O . HIS A 1 83 ? -2.595 5.591 2.282 1.00 92.31 83 HIS A O 1
ATOM 701 N N . GLY A 1 84 ? -1.113 3.937 2.030 1.00 92.62 84 GLY A N 1
ATOM 702 C CA . GLY A 1 84 ? -1.915 2.955 2.762 1.00 92.62 84 GLY A CA 1
ATOM 703 C C . GLY A 1 84 ? -2.097 3.300 4.245 1.00 92.62 84 GLY A C 1
ATOM 704 O O . GLY A 1 84 ? -3.147 3.005 4.821 1.00 92.62 84 GLY A O 1
ATOM 705 N N . THR A 1 85 ? -1.102 3.938 4.863 1.00 94.75 85 THR A N 1
ATOM 706 C CA . THR A 1 85 ? -1.168 4.394 6.260 1.00 94.75 85 THR A CA 1
ATOM 707 C C . THR A 1 85 ? -2.129 5.576 6.413 1.00 94.75 85 THR A C 1
ATOM 709 O O . THR A 1 85 ? -2.977 5.542 7.304 1.00 94.75 85 THR A O 1
ATOM 712 N N . ASP A 1 86 ? -2.080 6.557 5.506 1.00 95.69 86 ASP A N 1
ATOM 713 C CA . ASP A 1 86 ? -3.010 7.698 5.482 1.00 95.69 86 ASP A CA 1
ATOM 714 C C . ASP A 1 86 ? -4.480 7.245 5.399 1.00 95.69 86 ASP A C 1
ATOM 716 O O . ASP A 1 86 ? -5.294 7.562 6.272 1.00 95.69 86 ASP A O 1
ATOM 720 N N . HIS A 1 87 ? -4.821 6.393 4.426 1.00 94.56 87 HIS A N 1
ATOM 721 C CA . HIS A 1 87 ? -6.185 5.868 4.311 1.00 94.56 87 HIS A CA 1
ATOM 722 C C . HIS A 1 87 ? -6.617 5.037 5.522 1.00 94.56 87 HIS A C 1
ATOM 724 O O . HIS A 1 87 ? -7.781 5.084 5.933 1.00 94.56 87 HIS A O 1
ATOM 730 N N . ARG A 1 88 ? -5.697 4.287 6.140 1.00 95.69 88 ARG A N 1
ATOM 731 C CA . ARG A 1 88 ? -6.011 3.549 7.366 1.00 95.69 88 ARG A CA 1
ATOM 732 C C . ARG A 1 88 ? -6.346 4.504 8.509 1.00 95.69 88 ARG A C 1
ATOM 734 O O . ARG A 1 88 ? -7.273 4.223 9.263 1.00 95.69 88 ARG A O 1
ATOM 741 N N . ALA A 1 89 ? -5.623 5.614 8.654 1.00 95.94 89 ALA A N 1
ATOM 742 C CA . ALA A 1 89 ? -5.918 6.635 9.659 1.00 95.94 89 ALA A CA 1
ATOM 743 C C . ALA A 1 89 ? -7.311 7.254 9.448 1.00 95.94 89 ALA A C 1
ATOM 745 O O . ALA A 1 89 ? -8.086 7.358 10.403 1.00 95.94 89 ALA A O 1
ATOM 746 N N . GLN A 1 90 ? -7.674 7.564 8.198 1.00 97.00 90 GLN A N 1
ATOM 747 C CA . GLN A 1 90 ? -9.015 8.046 7.840 1.00 97.00 90 GLN A CA 1
ATOM 748 C C . GLN A 1 90 ? -10.104 7.031 8.229 1.00 97.00 90 GLN A C 1
ATOM 750 O O . GLN A 1 90 ? -11.098 7.393 8.861 1.00 97.00 90 GLN A O 1
ATOM 755 N N . LEU A 1 91 ? -9.900 5.743 7.926 1.00 95.69 91 LEU A N 1
ATOM 756 C CA . LEU A 1 91 ? -10.854 4.689 8.275 1.00 95.69 91 LEU A CA 1
ATOM 757 C C . LEU A 1 91 ? -10.980 4.489 9.792 1.00 95.69 91 LEU A C 1
ATOM 759 O O . LEU A 1 91 ? -12.095 4.349 10.293 1.00 95.69 91 LEU A O 1
ATOM 763 N N . LEU A 1 92 ? -9.869 4.500 10.538 1.00 96.81 92 LEU A N 1
ATOM 764 C CA . LEU A 1 92 ? -9.921 4.406 12.001 1.00 96.81 92 LEU A CA 1
ATOM 765 C C . LEU A 1 92 ? -10.693 5.581 12.603 1.00 96.81 92 LEU A C 1
ATOM 767 O O . LEU A 1 92 ? -11.513 5.374 13.495 1.00 96.81 92 LEU A O 1
ATOM 771 N N . ARG A 1 93 ? -10.506 6.801 12.088 1.00 96.44 93 ARG A N 1
ATOM 772 C CA . ARG A 1 93 ? -11.279 7.961 12.546 1.00 96.44 93 ARG A CA 1
ATOM 773 C C . ARG A 1 93 ? -12.785 7.725 12.393 1.00 96.44 93 ARG A C 1
ATOM 775 O O . ARG A 1 93 ? -13.508 7.927 13.370 1.00 96.44 93 ARG A O 1
ATOM 782 N N . LEU A 1 94 ? -13.226 7.245 11.227 1.00 97.25 94 LEU A N 1
ATOM 783 C CA . LEU A 1 94 ? -14.635 6.932 10.953 1.00 97.25 94 LEU A CA 1
ATOM 784 C C . LEU A 1 94 ? -15.174 5.816 11.858 1.00 97.25 94 LEU A C 1
ATOM 786 O O . LEU A 1 94 ? -16.268 5.933 12.400 1.00 97.25 94 LEU A O 1
ATOM 790 N N . LEU A 1 95 ? -14.405 4.744 12.059 1.00 97.12 95 LEU A N 1
ATOM 791 C CA . LEU A 1 95 ? -14.786 3.647 12.953 1.00 97.12 95 LEU A CA 1
ATOM 792 C C . LEU A 1 95 ? -14.941 4.128 14.400 1.00 97.12 95 LEU A C 1
ATOM 794 O O . LEU A 1 95 ? -15.914 3.773 15.066 1.00 97.12 95 LEU A O 1
ATOM 798 N N . HIS A 1 96 ? -14.038 4.992 14.861 1.00 96.75 96 HIS A N 1
ATOM 799 C CA . HIS A 1 96 ? -14.148 5.618 16.172 1.00 96.75 96 HIS A CA 1
ATOM 800 C C . HIS A 1 96 ? -15.412 6.484 16.288 1.00 96.75 96 HIS A C 1
ATOM 802 O O . HIS A 1 96 ? -16.064 6.468 17.329 1.00 96.75 96 HIS A O 1
ATOM 808 N N . ASP A 1 97 ? -15.788 7.248 15.254 1.00 97.56 97 ASP A N 1
ATOM 809 C CA . ASP A 1 97 ? -17.054 8.008 15.258 1.00 97.56 97 ASP A CA 1
ATOM 810 C C . ASP A 1 97 ? -18.289 7.097 15.392 1.00 97.56 97 ASP A C 1
ATOM 812 O O . ASP A 1 97 ? -19.306 7.509 15.945 1.00 97.56 97 ASP A O 1
ATOM 816 N N . LEU A 1 98 ? -18.184 5.837 14.960 1.00 98.00 98 LEU A N 1
ATOM 817 C CA . LEU A 1 98 ? -19.214 4.806 15.122 1.00 98.00 98 LEU A CA 1
ATOM 818 C C . LEU A 1 98 ? -19.132 4.051 16.464 1.00 98.00 98 LEU A C 1
ATOM 820 O O . LEU A 1 98 ? -19.875 3.093 16.674 1.00 98.00 98 LEU A O 1
ATOM 824 N N . GLY A 1 99 ? -18.248 4.465 17.376 1.00 97.62 99 GLY A N 1
ATOM 825 C CA . GLY A 1 99 ? -18.079 3.854 18.696 1.00 97.62 99 GLY A CA 1
ATOM 826 C C . GLY A 1 99 ? -17.249 2.568 18.706 1.00 97.62 99 GLY A C 1
ATOM 827 O O . GLY A 1 99 ? -17.262 1.851 19.705 1.00 97.62 99 GLY A O 1
ATOM 828 N N . ILE A 1 100 ? -16.535 2.260 17.619 1.00 97.94 100 ILE A N 1
ATOM 829 C CA . ILE A 1 100 ? -15.590 1.139 17.577 1.00 97.94 100 ILE A CA 1
ATOM 830 C C . ILE A 1 100 ? -14.280 1.565 18.239 1.00 97.94 100 ILE A C 1
ATOM 832 O O . ILE A 1 100 ? -13.713 2.603 17.903 1.00 97.94 100 ILE A O 1
ATOM 836 N N . GLU A 1 101 ? -13.777 0.743 19.158 1.00 96.50 101 GLU A N 1
ATOM 837 C CA . GLU A 1 101 ? -12.445 0.932 19.727 1.00 96.50 101 GLU A CA 1
ATOM 838 C C . GLU A 1 101 ? -11.376 0.707 18.648 1.00 96.50 101 GLU A C 1
ATOM 840 O O . GLU A 1 101 ? -11.356 -0.319 17.965 1.00 96.50 101 GLU A O 1
ATOM 845 N N . THR A 1 102 ? -10.487 1.683 18.480 1.00 95.12 102 THR A N 1
ATOM 846 C CA . THR A 1 102 ? -9.410 1.654 17.483 1.00 95.12 102 THR A CA 1
ATOM 847 C C . THR A 1 102 ? -8.044 1.571 18.152 1.00 95.12 102 THR A C 1
ATOM 849 O O . THR A 1 102 ? -7.848 2.149 19.217 1.00 95.12 102 THR A O 1
ATOM 852 N N . GLY A 1 103 ? -7.086 0.896 17.513 1.00 90.81 103 GLY A N 1
ATOM 853 C CA . GLY A 1 103 ? -5.733 0.698 18.045 1.00 90.81 103 GLY A CA 1
ATOM 854 C C . GLY A 1 103 ? -4.660 1.616 17.442 1.00 90.81 103 GLY A C 1
ATOM 855 O O . GLY A 1 103 ? -4.930 2.331 16.471 1.00 90.81 103 GLY A O 1
ATOM 856 N N . PRO A 1 104 ? -3.432 1.577 17.995 1.00 91.69 104 PRO A N 1
ATOM 857 C CA . PRO A 1 104 ? -2.290 2.303 17.450 1.00 91.69 104 PRO A CA 1
ATOM 858 C C . PRO A 1 104 ? -1.887 1.784 16.064 1.00 91.69 104 PRO A C 1
ATOM 860 O O . PRO A 1 104 ? -2.142 0.631 15.714 1.00 91.69 104 PRO A O 1
ATOM 863 N N . GLN A 1 105 ? -1.228 2.639 15.280 1.00 92.19 105 GLN A N 1
ATOM 864 C CA . GLN A 1 105 ? -0.754 2.312 13.927 1.00 92.19 105 GLN A CA 1
ATOM 865 C C . GLN A 1 105 ? 0.772 2.336 13.793 1.00 92.19 105 GLN A C 1
ATOM 867 O O . GLN A 1 105 ? 1.294 2.059 12.714 1.00 92.19 105 GLN A O 1
ATOM 872 N N . ASP A 1 106 ? 1.491 2.674 14.861 1.00 93.44 106 ASP A N 1
ATOM 873 C CA . ASP A 1 106 ? 2.933 2.859 14.834 1.00 93.44 106 ASP A CA 1
ATOM 874 C C . ASP A 1 106 ? 3.659 1.564 14.451 1.00 93.44 106 ASP A C 1
ATOM 876 O O . ASP A 1 106 ? 3.539 0.530 15.112 1.00 93.44 106 ASP A O 1
ATOM 880 N N . PHE A 1 107 ? 4.487 1.645 13.406 1.00 91.75 107 PHE A N 1
ATOM 881 C CA . PHE A 1 107 ? 5.309 0.529 12.930 1.00 91.75 107 PHE A CA 1
ATOM 882 C C . PHE A 1 107 ? 6.229 -0.040 14.021 1.00 91.75 107 PHE A C 1
ATOM 884 O O . PHE A 1 107 ? 6.537 -1.230 14.019 1.00 91.75 107 PHE A O 1
ATOM 891 N N . ILE A 1 108 ? 6.632 0.787 14.989 1.00 94.00 108 ILE A N 1
ATOM 892 C CA . ILE A 1 108 ? 7.525 0.375 16.072 1.00 94.00 108 ILE A CA 1
ATOM 893 C C . ILE A 1 108 ? 6.956 -0.780 16.910 1.00 94.00 108 ILE A C 1
ATOM 895 O O . ILE A 1 108 ? 7.720 -1.631 17.354 1.00 94.00 108 ILE A O 1
ATOM 899 N N . PHE A 1 109 ? 5.630 -0.867 17.069 1.00 93.94 109 PHE A N 1
ATOM 900 C CA . PHE A 1 109 ? 5.014 -1.972 17.806 1.00 93.94 109 PHE A CA 1
ATOM 901 C C . PHE A 1 109 ? 5.211 -3.311 17.089 1.00 93.94 109 PHE A C 1
ATOM 903 O O . PHE A 1 109 ? 5.534 -4.302 17.733 1.00 93.94 109 PHE A O 1
ATOM 910 N N . TYR A 1 110 ? 5.138 -3.329 15.754 1.00 91.44 110 TYR A N 1
ATOM 911 C CA . TYR A 1 110 ? 5.462 -4.526 14.977 1.00 91.44 110 TYR A CA 1
ATOM 912 C C . TYR A 1 110 ? 6.930 -4.941 15.148 1.00 91.44 110 TYR A C 1
ATOM 914 O O . TYR A 1 110 ? 7.219 -6.129 15.284 1.00 91.44 110 TYR A O 1
ATOM 922 N N . VAL A 1 111 ? 7.852 -3.971 15.160 1.00 95.75 111 VAL A N 1
ATOM 923 C CA . VAL A 1 111 ? 9.290 -4.229 15.347 1.00 95.75 111 VAL A CA 1
ATOM 924 C C . VAL A 1 111 ? 9.573 -4.827 16.723 1.00 95.75 111 VAL A C 1
ATOM 926 O O . VAL A 1 111 ? 10.388 -5.732 16.820 1.00 95.75 111 VAL A O 1
ATOM 929 N N . TYR A 1 112 ? 8.896 -4.376 17.781 1.00 94.06 112 TYR A N 1
ATOM 930 C CA . TYR A 1 112 ? 9.060 -4.976 19.109 1.00 9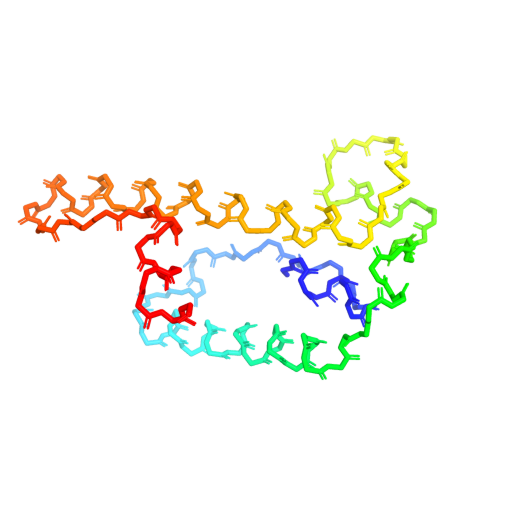4.06 112 TYR A CA 1
ATOM 931 C C . TYR A 1 112 ? 8.631 -6.446 19.159 1.00 94.06 112 TYR A C 1
ATOM 933 O O . TYR A 1 112 ? 9.280 -7.238 19.836 1.00 94.06 112 TYR A O 1
ATOM 941 N N . ASP A 1 113 ? 7.577 -6.808 18.427 1.00 94.31 113 ASP A N 1
ATOM 942 C CA . ASP A 1 113 ? 7.024 -8.165 18.436 1.00 94.31 113 ASP A CA 1
ATOM 943 C C . ASP A 1 113 ? 7.769 -9.141 17.503 1.00 94.31 113 ASP A C 1
ATOM 945 O O . ASP A 1 113 ? 7.616 -10.354 17.640 1.00 94.31 113 ASP A O 1
ATOM 949 N N . ASN A 1 114 ? 8.549 -8.632 16.539 1.00 92.06 114 ASN A N 1
ATOM 950 C CA . ASN A 1 114 ? 9.154 -9.431 15.458 1.00 92.06 114 ASN A CA 1
ATOM 951 C C . ASN A 1 114 ? 10.656 -9.164 15.230 1.00 92.06 114 ASN A C 1
ATOM 953 O O . ASN A 1 114 ? 11.209 -9.646 14.238 1.00 92.06 114 ASN A O 1
ATOM 957 N N . GLY A 1 115 ? 11.284 -8.355 16.086 1.00 72.31 115 GLY A N 1
ATOM 958 C CA . GLY A 1 115 ? 12.707 -8.000 16.034 1.00 72.31 115 GLY A CA 1
ATOM 959 C C . GLY A 1 115 ? 13.631 -8.979 16.745 1.00 72.31 115 GLY A C 1
ATOM 960 O O . GLY A 1 115 ? 13.148 -9.801 17.555 1.00 72.31 115 GLY A O 1
#

Radius of gyration: 16.8 Å; Cα contacts (8 Å, |Δi|>4): 58; chains: 1; bounding box: 42×29×40 Å

Solvent-accessible surface area (backbone atoms only — not comparable to full-atom values): 7058 Å² total; per-residue (Å²): 94,75,63,39,38,71,70,77,40,74,80,63,78,83,82,59,71,82,80,44,83,45,72,66,52,46,49,58,52,47,52,51,55,50,51,56,43,50,57,52,60,74,72,61,52,80,74,54,37,72,36,61,72,57,60,98,58,64,50,22,82,76,67,80,39,97,60,70,77,85,52,35,35,50,56,54,56,49,49,52,54,52,55,53,48,53,55,47,52,56,50,44,53,54,41,42,77,72,71,41,92,72,82,88,82,63,66,66,61,56,45,71,78,72,106

Nearest PDB structures (foldseek):
  2qe9-assembly1_B  TM=7.543E-01  e=1.533E+00  Bacillus subtilis